Protein AF-A0A8T9T299-F1 (afdb_monomer_lite)

Foldseek 3Di:
DDDQDDQPDQDDFQPLQPCLVVDDVVFKDFDALVQLDLVSLVVQLVVVDPDQWWAKPFNDPVRHGDIDGPSVNSVVPRPPLRGMFTADPVRDTAWIHHNDNRGIMGTDDDDD

Structure (mmCIF, N/CA/C/O backbone):
data_AF-A0A8T9T299-F1
#
_entry.id   AF-A0A8T9T299-F1
#
loop_
_atom_site.group_PDB
_atom_site.id
_atom_site.type_symbol
_atom_site.label_atom_id
_atom_site.label_alt_id
_atom_site.label_comp_id
_atom_site.label_asym_id
_atom_site.label_entity_id
_atom_site.label_seq_id
_atom_site.pdbx_PDB_ins_code
_atom_site.Cartn_x
_atom_site.Cartn_y
_atom_site.Cartn_z
_atom_site.occupancy
_atom_site.B_iso_or_equiv
_atom_site.auth_seq_id
_atom_site.auth_comp_id
_atom_site.auth_asym_id
_atom_site.auth_atom_id
_atom_site.pdbx_PDB_model_num
ATOM 1 N N . MET A 1 1 ? -19.485 -13.765 6.851 1.00 34.19 1 MET A N 1
ATOM 2 C CA . MET A 1 1 ? -18.521 -14.428 5.950 1.00 34.19 1 MET A CA 1
ATOM 3 C C . MET A 1 1 ? -18.511 -13.628 4.665 1.00 34.19 1 MET A C 1
ATOM 5 O O . MET A 1 1 ? -19.478 -13.700 3.919 1.00 34.19 1 MET A O 1
ATOM 9 N N . THR A 1 2 ? -17.514 -12.772 4.475 1.00 35.16 2 THR A N 1
ATOM 10 C CA . THR A 1 2 ? -17.400 -11.930 3.278 1.00 35.16 2 THR A CA 1
ATOM 11 C C . THR A 1 2 ? -16.795 -12.778 2.163 1.00 35.16 2 THR A C 1
ATOM 13 O O . THR A 1 2 ? -15.772 -13.434 2.359 1.00 35.16 2 THR A O 1
ATOM 16 N N . GLN A 1 3 ? -17.487 -12.858 1.030 1.00 31.64 3 GLN A N 1
ATOM 17 C CA . GLN A 1 3 ? -17.078 -13.661 -0.117 1.00 31.64 3 GLN A CA 1
ATOM 18 C C . GLN A 1 3 ? -15.868 -12.987 -0.778 1.00 31.64 3 GLN A C 1
ATOM 20 O O . GLN A 1 3 ? -15.927 -11.804 -1.107 1.00 31.64 3 GLN A O 1
ATOM 25 N N . LYS A 1 4 ? -14.758 -13.721 -0.919 1.00 39.69 4 LYS A N 1
ATOM 26 C CA . LYS A 1 4 ? -13.526 -13.213 -1.537 1.00 39.69 4 LYS A CA 1
ATOM 27 C C . LYS A 1 4 ? -13.772 -12.940 -3.032 1.00 39.69 4 LYS A C 1
ATOM 29 O O . LYS A 1 4 ? -14.373 -13.800 -3.681 1.00 39.69 4 LYS A O 1
ATOM 34 N N . PRO A 1 5 ? -13.322 -11.797 -3.584 1.00 41.94 5 PRO A N 1
ATOM 35 C CA . PRO A 1 5 ? -13.448 -11.515 -5.010 1.00 41.94 5 PRO A CA 1
ATOM 36 C C . PRO A 1 5 ? -12.702 -12.555 -5.852 1.00 41.94 5 PRO A C 1
ATOM 38 O O . PRO A 1 5 ? -11.622 -13.018 -5.491 1.00 41.94 5 PRO A O 1
ATOM 41 N N . ASN A 1 6 ? -13.300 -12.921 -6.977 1.00 39.06 6 ASN A N 1
ATOM 42 C CA . ASN A 1 6 ? -12.780 -13.821 -7.996 1.00 39.06 6 ASN A CA 1
ATOM 43 C C . ASN A 1 6 ? -11.917 -13.040 -9.007 1.00 39.06 6 ASN A C 1
ATOM 45 O O . ASN A 1 6 ? -12.422 -12.231 -9.782 1.00 39.06 6 ASN A O 1
ATOM 49 N N . SER A 1 7 ? -10.610 -13.308 -9.004 1.00 47.56 7 SER A N 1
ATOM 50 C CA . SER A 1 7 ? -9.542 -12.619 -9.746 1.00 47.56 7 SER A CA 1
ATOM 51 C C . SER A 1 7 ? -9.453 -12.992 -11.240 1.00 47.56 7 SER A C 1
ATOM 53 O O . SER A 1 7 ? -8.397 -13.375 -11.730 1.00 47.56 7 SER A O 1
ATOM 55 N N . ASN A 1 8 ? -10.558 -12.899 -11.990 1.00 40.25 8 ASN A N 1
ATOM 56 C CA . ASN A 1 8 ? -10.578 -13.222 -13.432 1.00 40.25 8 ASN A CA 1
ATOM 57 C C . ASN A 1 8 ? -10.335 -12.015 -14.367 1.00 40.25 8 ASN A C 1
ATOM 59 O O . ASN A 1 8 ? -10.485 -12.147 -15.580 1.00 40.25 8 ASN A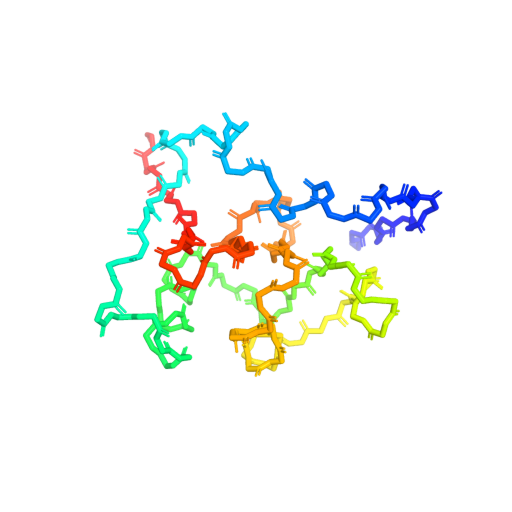 O 1
ATOM 63 N N . GLY A 1 9 ? -9.987 -10.839 -13.838 1.00 44.91 9 GLY A N 1
ATOM 64 C CA . GLY A 1 9 ? -9.645 -9.662 -14.639 1.00 44.91 9 GLY A CA 1
ATOM 65 C C . GLY A 1 9 ? -8.136 -9.469 -14.685 1.00 44.91 9 GLY A C 1
ATOM 66 O O . GLY A 1 9 ? -7.577 -8.939 -13.735 1.00 44.91 9 GLY A O 1
ATOM 67 N N . GLY A 1 10 ? -7.477 -9.903 -15.761 1.00 44.28 10 GLY A N 1
ATOM 68 C CA . GLY A 1 10 ? -6.076 -9.549 -15.988 1.00 44.28 10 GLY A CA 1
ATOM 69 C C . GLY A 1 10 ? -5.969 -8.060 -16.313 1.00 44.28 10 GLY A C 1
ATOM 70 O O . GLY A 1 10 ? -6.546 -7.612 -17.305 1.00 44.28 10 GLY A O 1
ATOM 71 N N . TYR A 1 11 ? -5.258 -7.300 -15.484 1.00 54.03 11 TYR A N 1
ATOM 72 C CA . TYR A 1 11 ? -4.850 -5.934 -15.812 1.00 54.03 11 TYR A CA 1
ATOM 73 C C . TYR A 1 11 ? -3.769 -6.001 -16.901 1.00 54.03 11 TYR A C 1
ATOM 75 O O . TYR A 1 11 ? -2.951 -6.923 -16.923 1.00 54.03 11 TYR A O 1
ATOM 83 N N . GLY A 1 12 ? -3.798 -5.085 -17.872 1.00 51.25 12 GLY A N 1
ATOM 84 C CA . GLY A 1 12 ? -2.723 -5.000 -18.863 1.00 51.25 12 GLY A CA 1
ATOM 85 C C . GLY A 1 12 ? -1.420 -4.598 -18.171 1.00 51.25 12 GLY A C 1
ATOM 86 O O . GLY A 1 12 ? -1.452 -3.695 -17.343 1.00 51.25 12 GLY A O 1
ATOM 87 N N . PHE A 1 13 ? -0.300 -5.241 -18.518 1.00 53.38 13 PHE A N 1
ATOM 88 C CA . PHE A 1 13 ? 1.004 -4.995 -17.889 1.00 53.38 13 PHE A CA 1
ATOM 89 C C . PHE A 1 13 ? 1.319 -3.490 -17.810 1.00 53.38 13 PHE A C 1
ATOM 91 O O . PHE A 1 13 ? 1.403 -2.822 -18.845 1.00 53.38 13 PHE A O 1
ATOM 98 N N . GLY A 1 14 ? 1.472 -2.966 -16.592 1.00 59.22 14 GLY A N 1
ATOM 99 C CA . GLY A 1 14 ? 1.798 -1.562 -16.308 1.00 59.22 14 GLY A CA 1
ATOM 100 C C . GLY A 1 14 ? 0.595 -0.649 -16.044 1.00 59.22 14 GLY A C 1
ATOM 101 O O . GLY A 1 14 ? 0.776 0.520 -15.705 1.00 59.22 14 GLY A O 1
ATOM 102 N N . GLN A 1 15 ? -0.642 -1.140 -16.150 1.00 73.38 15 GLN A N 1
ATOM 103 C CA . GLN A 1 15 ? -1.828 -0.326 -15.865 1.00 73.38 15 GLN A CA 1
ATOM 104 C C . GLN A 1 15 ? -1.922 0.084 -14.396 1.00 73.38 15 GLN A C 1
ATOM 106 O O . GLN A 1 15 ? -2.363 1.199 -14.113 1.00 73.38 15 GLN A O 1
ATOM 111 N N . LEU A 1 16 ? -1.494 -0.773 -13.463 1.00 72.94 16 LEU A N 1
ATOM 112 C CA . LEU A 1 16 ? -1.498 -0.419 -12.045 1.00 72.94 16 LEU A CA 1
ATOM 113 C C . LEU A 1 16 ? -0.414 0.619 -11.753 1.00 72.94 16 LEU A C 1
ATOM 115 O O . LEU A 1 16 ? -0.673 1.591 -11.052 1.00 72.94 16 LEU A O 1
ATOM 119 N N . ALA A 1 17 ? 0.770 0.462 -12.342 1.00 71.62 17 ALA A N 1
ATOM 120 C CA . ALA A 1 17 ? 1.890 1.387 -12.184 1.00 71.62 17 ALA A CA 1
ATOM 121 C C . ALA A 1 17 ? 1.577 2.826 -12.642 1.00 71.62 17 ALA A C 1
ATOM 123 O O . ALA A 1 17 ? 2.060 3.773 -12.028 1.00 71.62 17 ALA A O 1
ATOM 124 N N . HIS A 1 18 ? 0.743 3.003 -13.671 1.00 75.62 18 HIS A N 1
ATOM 125 C CA . HIS A 1 18 ? 0.349 4.324 -14.182 1.00 75.62 18 HIS A CA 1
ATOM 126 C C . HIS A 1 18 ? -0.964 4.868 -13.585 1.00 75.62 18 HIS A C 1
ATOM 128 O O . HIS A 1 18 ? -1.432 5.942 -13.980 1.00 75.62 18 HIS A O 1
ATOM 134 N N . PHE A 1 19 ? -1.568 4.166 -12.620 1.00 77.75 19 PHE A N 1
ATOM 135 C CA . PHE A 1 19 ? -2.872 4.534 -12.057 1.00 77.75 19 PHE A CA 1
ATOM 136 C C . PHE A 1 19 ? -2.836 5.816 -11.205 1.00 77.75 19 PHE A C 1
ATOM 138 O O . PHE A 1 19 ? -3.873 6.329 -10.794 1.00 77.75 19 PHE A O 1
ATOM 145 N N . THR A 1 20 ? -1.658 6.391 -10.959 1.00 75.44 20 THR A N 1
ATOM 146 C CA . THR A 1 20 ? -1.494 7.602 -10.141 1.00 75.44 20 THR A CA 1
ATOM 147 C C . THR A 1 20 ? -2.319 8.791 -10.631 1.00 75.44 20 THR A C 1
ATOM 149 O O . THR A 1 20 ? -2.788 9.579 -9.812 1.00 75.44 20 THR A O 1
ATOM 152 N N . SER A 1 21 ? -2.544 8.904 -11.943 1.00 76.75 21 SER A N 1
ATOM 153 C CA . SER A 1 21 ? -3.372 9.961 -12.544 1.00 76.75 21 SER A CA 1
ATOM 154 C C . SER A 1 21 ? -4.878 9.814 -12.283 1.00 76.75 21 SER A C 1
ATOM 156 O O . SER A 1 21 ? -5.596 10.811 -12.318 1.00 76.75 21 SER A O 1
ATOM 158 N N . GLU A 1 22 ? -5.336 8.602 -11.966 1.00 79.94 22 GLU A N 1
ATOM 159 C CA . GLU A 1 22 ? -6.737 8.265 -11.677 1.00 79.94 22 GLU A CA 1
ATOM 160 C C . GLU A 1 22 ? -7.027 8.245 -10.163 1.00 79.94 22 GLU A C 1
ATOM 162 O O . GLU A 1 22 ? -8.169 8.061 -9.734 1.00 79.94 22 GLU A O 1
ATOM 167 N N . LEU A 1 23 ? -6.003 8.443 -9.320 1.00 79.50 23 LEU A N 1
ATOM 168 C CA . LEU A 1 23 ? -6.179 8.535 -7.874 1.00 79.50 23 LEU A CA 1
ATOM 169 C C . LEU A 1 23 ? -6.868 9.844 -7.484 1.00 79.50 23 LEU A C 1
ATOM 171 O O . LEU A 1 23 ? -6.349 10.942 -7.696 1.00 79.50 23 LEU A O 1
ATOM 175 N N . ASP A 1 24 ? -7.996 9.730 -6.786 1.00 83.25 24 ASP A N 1
ATOM 176 C CA . ASP A 1 24 ? -8.594 10.877 -6.115 1.00 83.25 24 ASP A CA 1
ATOM 177 C C . ASP A 1 24 ? -7.798 11.218 -4.841 1.00 83.25 24 ASP A C 1
ATOM 179 O O . ASP A 1 24 ? -7.943 10.607 -3.776 1.00 83.25 24 ASP A O 1
ATOM 183 N N . MET A 1 25 ? -6.974 12.261 -4.946 1.00 82.00 25 MET A N 1
ATOM 184 C CA . MET A 1 25 ? -6.141 12.796 -3.862 1.00 82.00 25 MET A CA 1
ATOM 185 C C . MET A 1 25 ? -6.943 13.323 -2.659 1.00 82.00 25 MET A C 1
ATOM 187 O O . MET A 1 25 ? -6.372 13.658 -1.620 1.00 82.00 25 MET A O 1
ATOM 191 N N . LYS A 1 26 ? -8.276 13.391 -2.741 1.00 83.06 26 LYS A N 1
ATOM 192 C CA . LYS A 1 26 ? -9.135 13.603 -1.570 1.00 83.06 26 LYS A CA 1
ATOM 193 C C . LYS A 1 26 ? -9.074 12.424 -0.593 1.00 83.06 26 LYS A C 1
ATOM 195 O O . LYS A 1 26 ? -9.212 12.649 0.614 1.00 83.06 26 LYS A O 1
ATOM 200 N N . TYR A 1 27 ? -8.877 11.212 -1.112 1.00 83.25 27 TYR A N 1
ATOM 201 C CA . TYR A 1 27 ? -8.904 9.944 -0.377 1.00 83.25 27 TYR A CA 1
ATOM 202 C C . TYR A 1 27 ? -7.526 9.300 -0.224 1.00 83.25 27 TYR A C 1
ATOM 204 O O . TYR A 1 27 ? -7.396 8.315 0.501 1.00 83.25 27 TYR A O 1
ATOM 212 N N . CYS A 1 28 ? -6.486 9.878 -0.826 1.00 87.44 28 CYS A N 1
ATOM 213 C CA . CYS A 1 28 ? -5.113 9.406 -0.700 1.00 87.44 28 CYS A CA 1
ATOM 214 C C . CYS A 1 28 ? -4.155 10.566 -0.415 1.00 87.44 28 CYS A C 1
ATOM 216 O O . CYS A 1 28 ? -4.316 11.668 -0.933 1.00 87.44 28 CYS A O 1
ATOM 218 N N . LYS A 1 29 ? -3.109 10.311 0.371 1.00 89.50 29 LYS A N 1
ATOM 219 C CA . LYS A 1 29 ? -1.973 11.226 0.534 1.00 89.50 29 LYS A CA 1
ATOM 220 C C . LYS A 1 29 ? -0.706 10.572 -0.002 1.00 89.50 29 LYS A C 1
ATOM 222 O O . LYS A 1 29 ? -0.477 9.383 0.219 1.00 89.50 29 LYS A O 1
ATOM 227 N N . GLN A 1 30 ? 0.132 11.353 -0.678 1.00 90.56 30 GLN A N 1
ATOM 228 C CA . GLN A 1 30 ? 1.457 10.889 -1.074 1.00 90.56 30 GLN A CA 1
ATOM 229 C C . GLN A 1 30 ? 2.347 10.765 0.167 1.00 90.56 30 GLN A C 1
ATOM 231 O O . GLN A 1 30 ? 2.410 11.674 0.999 1.00 90.56 30 GLN A O 1
ATOM 236 N N . ILE A 1 31 ? 3.057 9.648 0.280 1.00 90.12 31 ILE A N 1
ATOM 237 C CA . ILE A 1 31 ? 4.048 9.423 1.328 1.00 90.12 31 ILE A CA 1
ATOM 238 C C . ILE A 1 31 ? 5.307 10.210 0.944 1.00 90.12 31 ILE A C 1
ATOM 240 O O . ILE A 1 31 ? 5.835 9.991 -0.149 1.00 90.12 31 ILE A O 1
ATOM 244 N N . PRO A 1 32 ? 5.832 11.118 1.787 1.00 90.38 32 PRO A N 1
ATOM 245 C CA . PRO A 1 32 ? 7.060 11.835 1.459 1.00 90.38 32 PRO A CA 1
ATOM 246 C C . PRO A 1 32 ? 8.215 10.856 1.244 1.00 90.38 32 PRO A C 1
ATOM 248 O O . PRO A 1 32 ? 8.368 9.915 2.015 1.00 90.38 32 PRO A O 1
ATOM 251 N N . SER A 1 33 ? 9.063 11.097 0.242 1.00 86.69 33 SER A N 1
ATOM 252 C CA . SER A 1 33 ? 10.123 10.160 -0.178 1.00 86.69 33 SER A CA 1
ATOM 253 C C . SER A 1 33 ? 11.021 9.658 0.960 1.00 86.69 33 SER A C 1
ATOM 255 O O . SER A 1 33 ? 11.391 8.490 0.982 1.00 86.69 33 SER A O 1
ATOM 257 N N . ARG A 1 34 ? 11.326 10.511 1.946 1.00 89.19 34 ARG A N 1
ATOM 258 C CA . ARG A 1 34 ? 12.138 10.154 3.125 1.00 89.19 34 ARG A CA 1
ATOM 259 C C . ARG A 1 34 ? 11.459 9.184 4.105 1.00 89.19 34 ARG A C 1
ATOM 261 O O . ARG A 1 34 ? 12.132 8.675 4.990 1.00 89.19 34 ARG A O 1
ATOM 268 N N . TYR A 1 35 ? 10.152 8.960 3.965 1.00 89.88 35 TYR A N 1
ATOM 269 C CA . TYR A 1 35 ? 9.338 8.087 4.819 1.00 89.88 35 TYR A CA 1
ATOM 270 C C . TYR A 1 35 ? 8.809 6.848 4.085 1.00 89.88 35 TYR A C 1
ATOM 272 O O . TYR A 1 35 ? 7.955 6.132 4.591 1.00 89.88 35 TYR A O 1
ATOM 280 N N . GLN A 1 36 ? 9.313 6.560 2.885 1.00 90.06 36 GLN A N 1
ATOM 281 C CA . GLN A 1 36 ? 8.894 5.405 2.088 1.00 90.06 36 GLN A CA 1
ATOM 282 C C . GLN A 1 36 ? 9.660 4.126 2.476 1.00 90.06 36 GLN A C 1
ATOM 284 O O . GLN A 1 36 ? 10.201 3.433 1.621 1.00 90.06 36 GLN A O 1
ATOM 289 N N . TYR A 1 37 ? 9.732 3.832 3.776 1.00 90.62 37 TYR A N 1
ATOM 290 C CA . TYR A 1 37 ? 10.307 2.598 4.320 1.00 90.62 37 TYR A CA 1
ATOM 291 C C . TYR A 1 37 ? 9.227 1.765 5.016 1.00 90.62 37 TYR A C 1
ATOM 293 O O . TYR A 1 37 ? 8.254 2.312 5.535 1.00 90.62 37 TYR A O 1
ATOM 301 N N . ALA A 1 38 ? 9.399 0.439 5.011 1.00 90.62 38 ALA A N 1
ATOM 302 C CA . ALA A 1 38 ? 8.357 -0.517 5.390 1.00 90.62 38 ALA A CA 1
ATOM 303 C C . ALA A 1 38 ? 7.728 -0.227 6.760 1.00 90.62 38 ALA A C 1
ATOM 305 O O . ALA A 1 38 ? 6.506 -0.181 6.854 1.00 90.62 38 ALA A O 1
ATOM 306 N N . ASP A 1 39 ? 8.541 0.035 7.788 1.00 92.00 39 ASP A N 1
ATOM 307 C CA . ASP A 1 39 ? 8.039 0.260 9.148 1.00 92.00 39 ASP A CA 1
ATOM 308 C C . ASP A 1 39 ? 7.088 1.462 9.226 1.00 92.00 39 ASP A C 1
ATOM 310 O O . ASP A 1 39 ? 5.996 1.339 9.771 1.00 92.00 39 ASP A O 1
ATOM 314 N N . TYR A 1 40 ? 7.438 2.590 8.595 1.00 92.69 40 TYR A N 1
ATOM 315 C CA . TYR A 1 40 ? 6.569 3.770 8.563 1.00 92.69 40 TYR A CA 1
ATOM 316 C C . TYR A 1 40 ? 5.265 3.497 7.815 1.00 92.69 40 TYR A C 1
ATOM 318 O O . TYR A 1 40 ? 4.186 3.858 8.280 1.00 92.69 40 TYR A O 1
ATOM 326 N N . VAL A 1 41 ? 5.346 2.834 6.658 1.00 91.38 41 VAL A N 1
ATOM 327 C CA . VAL A 1 41 ? 4.157 2.503 5.859 1.00 91.38 41 VAL A CA 1
ATOM 328 C C . VAL A 1 41 ? 3.223 1.572 6.637 1.00 91.38 41 VAL A C 1
ATOM 330 O O . VAL A 1 41 ? 2.013 1.785 6.647 1.00 91.38 41 VAL A O 1
ATOM 333 N N . ILE A 1 42 ? 3.776 0.571 7.323 1.00 91.88 42 ILE A N 1
ATOM 334 C CA . ILE A 1 42 ? 3.016 -0.363 8.159 1.00 91.88 42 ILE A CA 1
ATOM 335 C C . ILE A 1 42 ? 2.349 0.370 9.327 1.00 91.88 42 ILE A C 1
ATOM 337 O O . ILE A 1 42 ? 1.170 0.129 9.591 1.00 91.88 42 ILE A O 1
ATOM 341 N N . GLU A 1 43 ? 3.068 1.253 10.022 1.00 91.75 43 GLU A N 1
ATOM 342 C CA . GLU A 1 43 ? 2.512 2.048 11.125 1.00 91.75 43 GLU A CA 1
ATOM 343 C C . GLU A 1 43 ? 1.340 2.918 10.663 1.00 91.75 43 GLU A C 1
ATOM 345 O O . GLU A 1 43 ? 0.271 2.896 11.278 1.00 91.75 43 GLU A O 1
ATOM 350 N N . GLU A 1 44 ? 1.497 3.620 9.542 1.00 91.25 44 GLU A N 1
ATOM 351 C CA . GLU A 1 44 ? 0.435 4.455 8.986 1.00 91.25 44 GLU A CA 1
ATOM 352 C C . GLU A 1 44 ? -0.785 3.615 8.563 1.00 91.25 44 GLU A C 1
ATOM 354 O O . GLU A 1 44 ? -1.921 3.991 8.853 1.00 91.25 44 GLU A O 1
ATOM 359 N N . ILE A 1 45 ? -0.578 2.443 7.948 1.00 89.19 45 ILE A N 1
ATOM 360 C CA . ILE A 1 45 ? -1.669 1.531 7.565 1.00 89.19 45 ILE A CA 1
ATOM 361 C C . ILE A 1 45 ? -2.416 1.004 8.794 1.00 89.19 45 ILE A C 1
ATOM 363 O O . ILE A 1 45 ? -3.649 0.971 8.796 1.00 89.19 45 ILE A O 1
ATOM 367 N N . LYS A 1 46 ? -1.700 0.625 9.857 1.00 88.44 46 LYS A N 1
ATOM 368 C CA . LYS A 1 46 ? -2.308 0.176 11.122 1.00 88.44 46 LYS A CA 1
ATOM 369 C C . LYS A 1 46 ? -3.158 1.266 11.780 1.00 88.44 46 LYS A C 1
ATOM 371 O O . LYS A 1 46 ? -4.104 0.949 12.495 1.00 88.44 46 LYS A O 1
ATOM 376 N N . GLY A 1 47 ? -2.864 2.540 11.516 1.00 87.62 47 GLY A N 1
ATOM 377 C CA . GLY A 1 47 ? -3.719 3.661 11.911 1.00 87.62 47 GLY A CA 1
ATOM 378 C C . GLY A 1 47 ? -5.044 3.741 11.139 1.00 87.62 47 GLY A C 1
ATOM 379 O O . GLY A 1 47 ? -6.003 4.335 11.630 1.00 87.62 47 GLY A O 1
ATOM 380 N N . LEU A 1 48 ? -5.130 3.137 9.949 1.00 85.94 48 LEU A N 1
ATOM 381 C CA . LEU A 1 48 ? -6.292 3.219 9.053 1.00 85.94 48 LEU A CA 1
ATOM 382 C C . LEU A 1 48 ? -7.239 2.022 9.172 1.00 85.94 48 LEU A C 1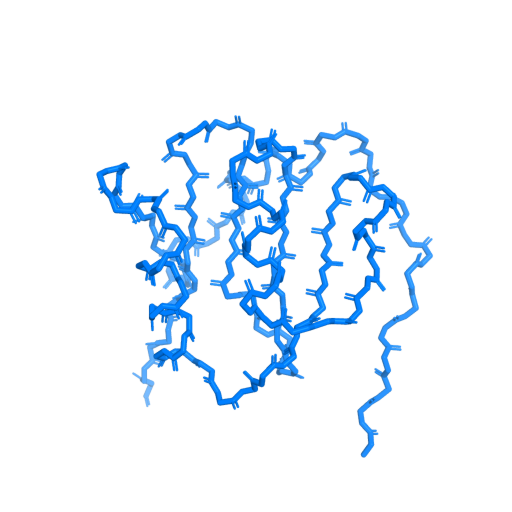
ATOM 384 O O . LEU A 1 48 ? -8.445 2.166 8.951 1.00 85.94 48 LEU A O 1
ATOM 388 N N . THR A 1 49 ? -6.719 0.843 9.512 1.00 86.31 49 THR A N 1
ATOM 389 C CA . THR A 1 49 ? -7.489 -0.404 9.556 1.00 86.31 49 THR A CA 1
ATOM 390 C C . THR A 1 49 ? -7.219 -1.204 10.824 1.00 86.31 49 THR A C 1
ATOM 392 O O . THR A 1 49 ? -6.128 -1.176 11.381 1.00 86.31 49 THR A O 1
ATOM 395 N N . LYS A 1 50 ? -8.227 -1.965 11.263 1.00 87.50 50 LYS A N 1
ATOM 396 C CA . LYS A 1 50 ? -8.073 -2.990 12.308 1.00 87.50 50 LYS A CA 1
ATOM 397 C C . LYS A 1 50 ? -7.836 -4.385 11.730 1.00 87.50 50 LYS A C 1
ATOM 399 O O . LYS A 1 50 ? -7.584 -5.309 12.498 1.00 87.50 50 LYS A O 1
ATOM 404 N N . SER A 1 51 ? -7.979 -4.551 10.413 1.00 88.56 51 SER A N 1
ATOM 405 C CA . SER A 1 51 ? -7.736 -5.842 9.777 1.00 88.56 51 SER A CA 1
ATOM 406 C C . SER A 1 51 ? -6.244 -6.148 9.764 1.00 88.56 51 SER A C 1
ATOM 408 O O . SER A 1 51 ? -5.425 -5.251 9.577 1.00 88.56 51 SER A O 1
ATOM 410 N N . ALA A 1 52 ? -5.905 -7.416 9.983 1.00 90.19 52 ALA A N 1
ATOM 411 C CA . ALA A 1 52 ? -4.545 -7.923 9.847 1.00 90.19 52 ALA A CA 1
ATOM 412 C C . ALA A 1 52 ? -4.277 -8.472 8.437 1.00 90.19 52 ALA A C 1
ATOM 414 O O . ALA A 1 52 ? -3.117 -8.683 8.081 1.00 90.19 52 ALA A O 1
ATOM 415 N N . GLU A 1 53 ? -5.332 -8.703 7.652 1.00 92.81 53 GLU A N 1
ATOM 416 C CA . GLU A 1 53 ? -5.260 -9.260 6.306 1.00 92.81 53 GLU A CA 1
ATOM 417 C C . GLU A 1 53 ? -5.644 -8.210 5.258 1.00 92.81 53 GLU A C 1
ATOM 419 O O . GLU A 1 53 ? -6.421 -7.284 5.504 1.00 92.81 53 GLU A O 1
ATOM 424 N N . CYS A 1 54 ? -5.082 -8.359 4.067 1.00 93.00 54 CYS A N 1
ATOM 425 C CA . CYS A 1 54 ? -5.412 -7.558 2.903 1.00 93.00 54 CYS A CA 1
ATOM 426 C C . CYS A 1 54 ? -5.490 -8.425 1.654 1.00 93.00 54 CYS A C 1
ATOM 428 O O . CYS A 1 54 ? -4.897 -9.501 1.575 1.00 93.00 54 CYS A O 1
ATOM 430 N N . TYR A 1 55 ? -6.218 -7.913 0.674 1.00 92.62 55 TYR A N 1
ATOM 431 C CA . TYR A 1 55 ? -6.206 -8.369 -0.697 1.00 92.62 55 TYR A CA 1
ATOM 432 C C . TYR A 1 55 ? -5.197 -7.552 -1.503 1.00 92.62 55 TYR A C 1
ATOM 434 O O . TYR A 1 55 ? -5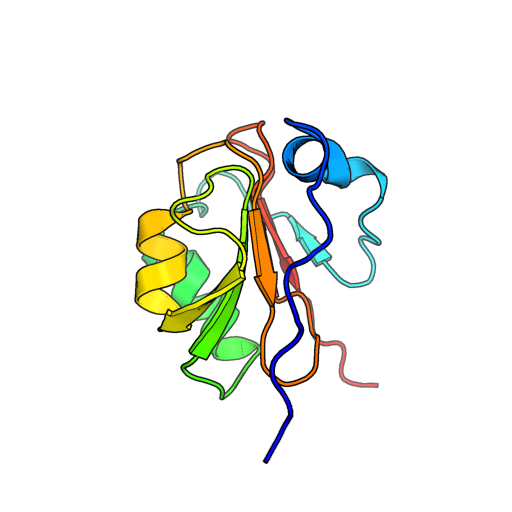.143 -6.323 -1.383 1.00 92.62 55 TYR A O 1
ATOM 442 N N . ILE A 1 56 ? -4.411 -8.236 -2.326 1.00 92.00 56 ILE A N 1
ATOM 443 C CA . ILE A 1 56 ? -3.391 -7.626 -3.173 1.00 92.00 56 ILE A CA 1
ATOM 444 C C . ILE A 1 56 ? -3.845 -7.657 -4.627 1.00 92.00 56 ILE A C 1
ATOM 446 O O . ILE A 1 56 ? -4.221 -8.706 -5.151 1.00 92.00 56 ILE A O 1
ATOM 450 N N . MET A 1 57 ? -3.744 -6.501 -5.279 1.00 89.50 57 MET A N 1
ATOM 451 C CA . MET A 1 57 ? -3.717 -6.398 -6.736 1.00 89.50 57 MET A CA 1
ATOM 452 C C . MET A 1 57 ? -2.324 -5.943 -7.148 1.00 89.50 57 MET A C 1
ATOM 454 O O . MET A 1 57 ? -1.850 -4.918 -6.660 1.00 89.50 57 MET A O 1
ATOM 458 N N . HIS A 1 58 ? -1.641 -6.705 -7.989 1.00 86.50 58 HIS A N 1
ATOM 459 C CA . HIS A 1 58 ? -0.227 -6.477 -8.284 1.00 86.50 58 HIS A CA 1
ATOM 460 C C . HIS A 1 58 ? 0.118 -6.984 -9.689 1.00 86.50 58 HIS A C 1
ATOM 462 O O . HIS A 1 58 ? -0.462 -7.957 -10.147 1.00 86.50 58 HIS A O 1
ATOM 468 N N . GLU A 1 59 ? 1.079 -6.371 -10.384 1.00 83.38 59 GLU A N 1
ATOM 469 C CA . GLU A 1 59 ? 1.426 -6.798 -11.758 1.00 83.38 59 GLU A CA 1
ATOM 470 C C . GLU A 1 59 ? 2.105 -8.187 -11.817 1.00 83.38 59 GLU A C 1
ATOM 472 O O . GLU A 1 59 ? 1.977 -8.930 -12.786 1.00 83.38 59 GLU A O 1
ATOM 477 N N . SER A 1 60 ? 2.841 -8.572 -10.770 1.00 83.31 60 SER A N 1
ATOM 478 C CA . SER A 1 60 ? 3.352 -9.946 -10.605 1.00 83.31 60 SER A CA 1
ATOM 479 C C . SER A 1 60 ? 2.240 -10.944 -10.273 1.00 83.31 60 SER A C 1
ATOM 481 O O . SER A 1 60 ? 1.600 -10.836 -9.224 1.00 83.31 60 SER A O 1
ATOM 483 N N . SER A 1 61 ? 2.130 -11.999 -11.088 1.00 82.12 61 SER A N 1
ATOM 484 C CA . SER A 1 61 ? 1.238 -13.147 -10.869 1.00 82.12 61 SER A CA 1
ATOM 485 C C . SER A 1 61 ? 1.482 -13.885 -9.550 1.00 82.12 61 SER A C 1
ATOM 487 O O . SER A 1 61 ? 0.608 -14.603 -9.070 1.0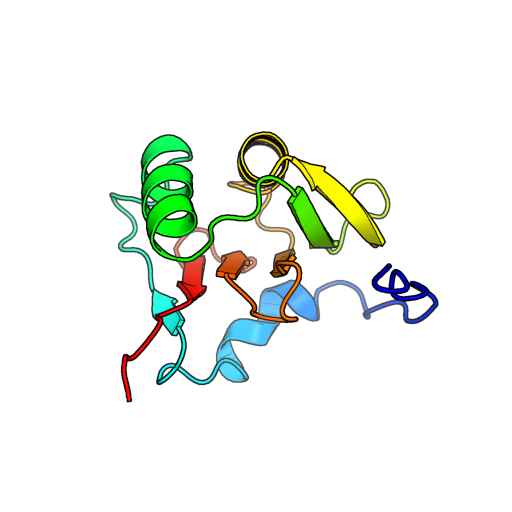0 82.12 61 SER A O 1
ATOM 489 N N . ASP A 1 62 ? 2.669 -13.732 -8.957 1.00 86.19 62 ASP A N 1
ATOM 490 C CA . ASP A 1 62 ? 2.996 -14.353 -7.674 1.00 86.19 62 ASP A CA 1
ATOM 491 C C . ASP A 1 62 ? 2.350 -13.629 -6.490 1.00 86.19 62 ASP A C 1
ATOM 493 O O . ASP A 1 62 ? 2.254 -14.212 -5.412 1.00 86.19 62 ASP A O 1
ATOM 497 N N . LEU A 1 63 ? 1.909 -12.384 -6.658 1.00 85.88 63 LEU A N 1
ATOM 498 C CA . LEU A 1 63 ? 1.267 -11.590 -5.606 1.00 85.88 63 LEU A CA 1
ATOM 499 C C . LEU A 1 63 ? -0.186 -11.253 -5.933 1.00 85.88 63 LEU A C 1
ATOM 501 O O . LEU A 1 63 ? -0.994 -11.117 -5.014 1.00 85.88 63 LEU A O 1
ATOM 505 N N . ASP A 1 64 ? -0.522 -11.151 -7.218 1.00 89.94 64 ASP A N 1
ATOM 506 C CA . ASP A 1 64 ? -1.855 -10.766 -7.661 1.00 89.94 64 ASP A CA 1
ATOM 507 C C . ASP A 1 64 ? -2.946 -11.727 -7.175 1.00 89.94 64 ASP A C 1
ATOM 509 O O . ASP A 1 64 ? -2.793 -12.953 -7.182 1.00 89.94 64 ASP A O 1
ATOM 513 N N . GLY A 1 65 ? -4.070 -11.164 -6.742 1.00 88.38 65 GLY A N 1
ATOM 514 C CA . GLY A 1 65 ? -5.246 -11.929 -6.337 1.00 88.38 65 GLY A CA 1
ATOM 515 C C . GLY A 1 65 ? -5.128 -12.645 -4.990 1.00 88.38 65 GLY A C 1
ATOM 516 O O . GLY A 1 65 ? -5.985 -13.471 -4.656 1.00 88.38 65 GLY A O 1
ATOM 517 N N . LYS A 1 66 ? -4.087 -12.366 -4.197 1.00 91.81 66 LYS A N 1
ATOM 518 C CA . LYS A 1 66 ? -3.850 -13.048 -2.918 1.00 91.81 66 LYS A CA 1
ATOM 519 C C . LYS A 1 66 ? -4.420 -12.285 -1.731 1.00 91.81 66 LYS A C 1
ATOM 521 O O . LYS A 1 66 ? -4.378 -11.062 -1.667 1.00 91.81 66 LYS A O 1
ATOM 526 N N . TRP A 1 67 ? -4.908 -13.058 -0.762 1.00 92.62 67 TRP A N 1
ATOM 527 C CA . TRP A 1 67 ? -5.170 -12.590 0.596 1.00 92.62 67 TRP A CA 1
ATOM 528 C C . TRP A 1 67 ? -3.992 -12.968 1.486 1.00 92.62 67 TRP A C 1
ATOM 530 O O . TRP A 1 67 ? -3.619 -14.144 1.507 1.00 92.62 67 TRP A O 1
ATOM 540 N N . MET A 1 68 ? -3.417 -12.010 2.207 1.00 94.00 68 MET A N 1
ATOM 541 C CA . MET A 1 68 ? -2.295 -12.267 3.113 1.00 94.00 68 MET A CA 1
ATOM 542 C C . MET A 1 68 ? -2.179 -11.217 4.217 1.00 94.00 68 MET A C 1
ATOM 544 O O . MET A 1 68 ? -2.926 -10.241 4.242 1.00 94.00 68 MET A O 1
ATOM 548 N N . ASN A 1 69 ? -1.236 -11.420 5.138 1.00 94.44 69 ASN A N 1
ATOM 549 C CA . ASN A 1 69 ? -0.966 -10.471 6.208 1.00 94.44 69 ASN A CA 1
ATOM 550 C C . ASN A 1 69 ? -0.456 -9.128 5.651 1.00 94.44 69 ASN A C 1
ATOM 552 O O . ASN A 1 69 ? 0.428 -9.103 4.795 1.00 94.44 69 ASN A O 1
ATOM 556 N N . ILE A 1 70 ? -0.971 -8.014 6.179 1.00 92.00 70 ILE A N 1
ATOM 557 C CA . ILE A 1 70 ? -0.622 -6.657 5.725 1.00 92.00 70 ILE A CA 1
ATOM 558 C C . ILE A 1 70 ? 0.877 -6.368 5.848 1.00 92.00 70 ILE A C 1
ATOM 560 O O . ILE A 1 70 ? 1.464 -5.772 4.947 1.00 92.00 70 ILE A O 1
ATOM 564 N N . GLU A 1 71 ? 1.517 -6.768 6.945 1.00 94.06 71 GLU A N 1
ATOM 565 C CA . GLU A 1 71 ? 2.943 -6.490 7.145 1.00 94.06 71 GLU A CA 1
ATOM 566 C C . GLU A 1 71 ? 3.802 -7.256 6.144 1.00 94.06 71 GLU A C 1
ATOM 568 O O . GLU A 1 71 ? 4.772 -6.718 5.610 1.00 94.06 71 GLU A O 1
ATOM 573 N N . GLU A 1 72 ? 3.438 -8.508 5.875 1.00 93.94 72 GLU A N 1
ATOM 574 C CA . GLU A 1 72 ? 4.100 -9.327 4.864 1.00 93.94 72 GLU A CA 1
ATOM 575 C C . GLU A 1 72 ? 3.873 -8.764 3.459 1.00 93.94 72 GLU A C 1
ATOM 577 O O . GLU A 1 72 ? 4.823 -8.693 2.681 1.00 93.94 72 GLU A O 1
ATOM 582 N N . ALA A 1 73 ? 2.653 -8.308 3.156 1.00 93.00 73 ALA A N 1
ATOM 583 C CA . ALA A 1 73 ? 2.312 -7.688 1.880 1.00 93.00 73 ALA A CA 1
ATOM 584 C C . ALA A 1 73 ? 3.183 -6.456 1.613 1.00 93.00 73 ALA A C 1
ATOM 586 O O . ALA A 1 73 ? 3.831 -6.368 0.573 1.00 93.00 73 ALA A O 1
ATOM 587 N N . ILE A 1 74 ? 3.268 -5.530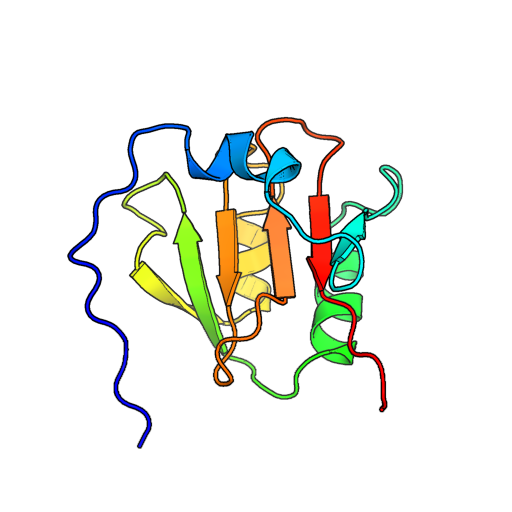 2.575 1.00 92.94 74 ILE A N 1
ATOM 588 C CA . ILE A 1 74 ? 4.075 -4.313 2.423 1.00 92.94 74 ILE A CA 1
ATOM 589 C C . ILE A 1 74 ? 5.558 -4.641 2.271 1.00 92.94 74 ILE A C 1
ATOM 591 O O . ILE A 1 74 ? 6.221 -4.030 1.440 1.00 92.94 74 ILE A O 1
ATOM 595 N N . LYS A 1 75 ? 6.083 -5.629 3.001 1.00 92.88 75 LYS A N 1
ATOM 596 C CA . LYS A 1 75 ? 7.485 -6.055 2.855 1.00 92.88 75 LYS A CA 1
ATOM 597 C C . LYS A 1 75 ? 7.796 -6.657 1.481 1.00 92.88 75 LYS A C 1
ATOM 599 O O . LYS A 1 75 ? 8.938 -6.561 1.047 1.00 92.88 75 LYS A O 1
ATOM 604 N N . GLN A 1 76 ? 6.819 -7.285 0.826 1.00 91.31 76 GLN A N 1
ATOM 605 C CA . GLN A 1 76 ? 6.996 -7.894 -0.498 1.00 91.31 76 GLN A CA 1
ATOM 606 C C . GLN A 1 76 ? 6.760 -6.909 -1.645 1.00 91.31 76 GLN A C 1
ATOM 608 O O . GLN A 1 76 ? 7.411 -7.014 -2.680 1.00 91.31 76 GLN A O 1
ATOM 613 N N . ILE A 1 77 ? 5.848 -5.954 -1.460 1.00 90.44 77 ILE A N 1
ATOM 614 C CA . ILE A 1 77 ? 5.494 -4.958 -2.474 1.00 90.44 77 ILE A CA 1
ATOM 615 C C . ILE A 1 77 ? 6.491 -3.801 -2.476 1.00 90.44 77 ILE A C 1
ATOM 617 O O . ILE A 1 77 ? 6.938 -3.384 -3.539 1.00 90.44 77 ILE A O 1
ATOM 621 N N . LEU A 1 78 ? 6.827 -3.262 -1.299 1.00 88.56 78 LEU A N 1
ATOM 622 C CA . LEU A 1 78 ? 7.541 -1.994 -1.193 1.00 88.56 78 LEU A CA 1
ATOM 623 C C . LEU A 1 78 ? 8.926 -2.073 -1.841 1.00 88.56 78 LEU A C 1
ATOM 625 O O . LEU A 1 78 ? 9.797 -2.826 -1.408 1.00 88.56 78 LEU A O 1
ATOM 629 N N . GLY A 1 79 ? 9.139 -1.231 -2.850 1.00 82.75 79 GLY A N 1
ATOM 630 C CA . GLY A 1 79 ? 10.396 -1.160 -3.593 1.00 82.75 79 GLY A CA 1
ATOM 631 C C . GLY A 1 79 ? 10.451 -2.061 -4.824 1.00 82.75 79 GLY A C 1
ATOM 632 O O . GLY A 1 79 ? 11.463 -2.032 -5.524 1.00 82.75 79 GLY A O 1
ATOM 633 N N . SER A 1 80 ? 9.383 -2.807 -5.117 1.00 81.44 80 SER A N 1
ATOM 634 C CA . SER A 1 80 ? 9.260 -3.562 -6.367 1.00 81.44 80 SER A CA 1
ATOM 635 C C . SER A 1 80 ? 9.135 -2.628 -7.574 1.00 81.44 80 SER A C 1
ATOM 637 O O . SER A 1 80 ? 9.675 -2.933 -8.636 1.00 81.44 80 SER A O 1
ATOM 639 N N . ASN A 1 81 ? 8.492 -1.465 -7.395 1.00 79.19 81 ASN A N 1
ATOM 640 C CA . ASN A 1 81 ? 8.176 -0.487 -8.441 1.00 79.19 81 ASN A CA 1
ATOM 641 C C . ASN A 1 81 ? 7.421 -1.120 -9.623 1.00 79.19 81 ASN A C 1
ATOM 643 O O . ASN A 1 81 ? 7.588 -0.711 -10.771 1.00 79.19 81 ASN A O 1
ATOM 647 N N . LEU A 1 82 ? 6.627 -2.156 -9.347 1.00 80.19 82 LEU A N 1
ATOM 648 C CA . LEU A 1 82 ? 5.876 -2.878 -10.368 1.00 80.19 82 LEU A CA 1
ATOM 649 C C . LEU A 1 82 ? 4.422 -2.433 -10.463 1.00 80.19 82 LEU A C 1
ATOM 651 O O . LEU A 1 82 ? 3.759 -2.874 -11.378 1.00 80.19 82 LEU A O 1
ATOM 655 N N . GLY A 1 83 ? 3.914 -1.563 -9.590 1.00 83.31 83 GLY A N 1
ATOM 656 C CA . GLY A 1 83 ? 2.486 -1.246 -9.576 1.00 83.31 83 GLY A CA 1
ATOM 657 C C . GLY A 1 83 ? 1.710 -2.196 -8.666 1.00 83.31 83 GLY A C 1
ATOM 658 O O . GLY A 1 83 ? 1.611 -3.397 -8.930 1.00 83.31 83 GLY A O 1
ATOM 659 N N . ALA A 1 84 ? 1.152 -1.660 -7.582 1.00 89.12 84 ALA A N 1
ATOM 660 C CA . ALA A 1 84 ? 0.449 -2.462 -6.588 1.00 89.12 84 ALA A CA 1
ATOM 661 C C . ALA A 1 84 ? -0.670 -1.691 -5.891 1.00 89.12 84 ALA A C 1
ATOM 663 O O . ALA A 1 84 ? -0.523 -0.503 -5.603 1.00 89.12 84 ALA A O 1
ATOM 664 N N . PHE A 1 85 ? -1.739 -2.391 -5.528 1.00 90.06 85 PHE A N 1
ATOM 665 C CA . PHE A 1 85 ? -2.751 -1.936 -4.584 1.00 90.06 85 PHE A CA 1
ATOM 666 C C . PHE A 1 85 ? -2.889 -2.922 -3.436 1.00 90.06 85 PHE A C 1
ATOM 668 O O . PHE A 1 85 ? -2.953 -4.137 -3.631 1.00 90.06 85 PHE A O 1
ATOM 675 N N . VAL A 1 86 ? -3.003 -2.367 -2.235 1.00 91.06 86 VAL A N 1
ATOM 676 C CA . VAL A 1 86 ? -3.357 -3.112 -1.032 1.00 91.06 86 VAL A CA 1
ATOM 677 C C . VAL A 1 86 ? -4.740 -2.660 -0.589 1.00 91.06 86 VAL A C 1
ATOM 679 O O . VAL A 1 86 ? -4.970 -1.475 -0.325 1.00 91.06 86 VAL A O 1
ATOM 682 N N . ILE A 1 87 ? -5.655 -3.620 -0.518 1.00 89.25 87 ILE A N 1
ATOM 683 C CA . ILE A 1 87 ? -7.075 -3.418 -0.233 1.00 89.25 87 ILE A CA 1
ATOM 684 C C . ILE A 1 87 ? -7.422 -4.181 1.042 1.00 89.25 87 ILE A C 1
ATOM 686 O O . ILE A 1 87 ? -7.004 -5.320 1.220 1.00 89.25 87 ILE A O 1
ATOM 690 N N . VAL A 1 88 ? -8.190 -3.578 1.943 1.00 87.56 88 VAL A N 1
ATOM 691 C CA . VAL A 1 88 ? -8.638 -4.231 3.191 1.00 87.56 88 VAL A CA 1
ATOM 692 C C . VAL A 1 88 ? -10.120 -4.582 3.136 1.00 87.56 88 VAL A C 1
ATOM 694 O O . VAL A 1 88 ? -10.833 -4.121 2.254 1.00 87.56 88 VAL A O 1
ATOM 697 N N . ASP A 1 89 ? -10.594 -5.375 4.100 1.00 68.69 89 ASP A N 1
ATOM 698 C CA . ASP A 1 89 ? -11.920 -6.025 4.133 1.00 68.69 89 ASP A CA 1
ATOM 699 C C . ASP A 1 89 ? -13.144 -5.152 3.805 1.00 68.69 89 ASP A C 1
ATOM 701 O O . ASP A 1 89 ? -14.169 -5.672 3.371 1.00 68.69 89 ASP A O 1
ATOM 705 N N . ASN A 1 90 ? -13.056 -3.834 3.988 1.00 72.25 90 ASN A N 1
ATOM 706 C CA . ASN A 1 90 ? -14.133 -2.903 3.644 1.00 72.25 90 ASN A CA 1
ATOM 707 C C . ASN A 1 90 ? -14.132 -2.472 2.164 1.00 72.25 90 ASN A C 1
ATOM 709 O O . ASN A 1 90 ? -14.947 -1.641 1.776 1.00 72.25 90 ASN A O 1
ATOM 713 N N . GLY A 1 91 ? -13.215 -2.998 1.350 1.00 74.44 91 GLY A N 1
ATOM 714 C CA . GLY A 1 91 ? -12.959 -2.531 -0.014 1.00 74.44 91 GLY A CA 1
ATOM 715 C C . GLY A 1 91 ? -12.136 -1.240 -0.080 1.00 74.44 91 GLY A C 1
ATOM 716 O O . GLY A 1 91 ? -11.915 -0.720 -1.169 1.00 74.44 91 GLY A O 1
ATOM 717 N N . ASP A 1 92 ? -11.667 -0.732 1.065 1.00 81.12 92 ASP A N 1
ATOM 718 C CA . ASP A 1 92 ? -10.852 0.479 1.136 1.00 81.12 92 ASP A CA 1
ATOM 719 C C . ASP A 1 92 ? -9.449 0.201 0.570 1.00 81.12 92 ASP A C 1
ATOM 721 O O . ASP A 1 92 ? -8.745 -0.704 1.035 1.00 81.12 92 ASP A O 1
ATOM 725 N N . ILE A 1 93 ? -9.016 1.015 -0.397 1.00 82.62 93 ILE A N 1
ATOM 726 C CA . ILE A 1 93 ? -7.620 1.054 -0.845 1.00 82.62 93 ILE A CA 1
ATOM 727 C C . ILE A 1 93 ? -6.812 1.787 0.221 1.00 82.62 93 ILE A C 1
ATOM 729 O O . ILE A 1 93 ? -7.000 2.982 0.459 1.00 82.62 93 ILE A O 1
ATOM 733 N N . ILE A 1 94 ? -5.897 1.069 0.863 1.00 86.62 94 ILE A N 1
ATOM 734 C CA . ILE A 1 94 ? -5.072 1.626 1.937 1.00 86.62 94 ILE A CA 1
ATOM 735 C C . ILE A 1 94 ? -3.678 1.997 1.463 1.00 86.62 94 ILE A C 1
ATOM 737 O O . ILE A 1 94 ? -3.074 2.877 2.062 1.00 86.62 94 ILE A O 1
ATOM 741 N N . TYR A 1 95 ? -3.172 1.380 0.397 1.00 90.25 95 TYR A N 1
ATOM 742 C CA . TYR A 1 95 ? -1.840 1.664 -0.120 1.00 90.25 95 TYR A CA 1
ATOM 743 C C . TYR A 1 95 ? -1.763 1.427 -1.625 1.00 90.25 95 TYR A C 1
ATOM 745 O O . TYR A 1 95 ? -2.357 0.478 -2.141 1.00 90.25 95 TYR A O 1
ATOM 753 N N . HIS A 1 96 ? -0.999 2.285 -2.296 1.00 90.06 96 HIS A N 1
ATOM 754 C CA . HIS A 1 96 ? -0.652 2.161 -3.702 1.00 90.06 96 HIS A CA 1
ATOM 755 C C . HIS A 1 96 ? 0.843 2.435 -3.922 1.00 90.06 96 HIS A C 1
ATOM 757 O O . HIS A 1 96 ? 1.368 3.449 -3.445 1.00 90.06 96 HIS A O 1
ATOM 763 N N . GLU A 1 97 ? 1.510 1.551 -4.666 1.00 87.19 97 GLU A N 1
ATOM 764 C CA . GLU A 1 97 ? 2.867 1.755 -5.188 1.00 87.19 97 GLU A CA 1
ATOM 765 C C . GLU A 1 97 ? 2.811 1.925 -6.710 1.00 87.19 97 GLU A C 1
ATOM 767 O O . GLU A 1 97 ? 2.269 1.061 -7.395 1.00 87.19 97 GLU A O 1
ATOM 772 N N . SER A 1 98 ? 3.377 3.027 -7.210 1.00 84.12 98 SER A N 1
ATOM 773 C CA . SER A 1 98 ? 3.587 3.319 -8.637 1.00 84.12 98 SER A CA 1
ATOM 774 C C . SER A 1 98 ? 4.907 2.714 -9.143 1.00 84.12 98 SER A C 1
ATOM 776 O O . SER A 1 98 ? 5.738 2.252 -8.359 1.00 84.12 98 SER A O 1
ATOM 778 N N . GLU A 1 99 ? 5.150 2.771 -10.455 1.00 79.50 99 GLU A N 1
ATOM 779 C CA . GLU A 1 99 ? 6.481 2.512 -11.037 1.00 79.50 99 GLU A CA 1
ATOM 780 C C . GLU A 1 99 ? 7.535 3.545 -10.614 1.00 79.50 99 GLU A C 1
ATOM 782 O O . GLU A 1 99 ? 8.737 3.269 -10.577 1.00 79.50 99 GLU A O 1
ATOM 787 N N . ASN A 1 100 ? 7.110 4.766 -10.293 1.00 78.12 100 ASN A N 1
ATOM 788 C CA . ASN A 1 100 ? 8.034 5.801 -9.877 1.00 78.12 100 ASN A CA 1
ATOM 789 C C . ASN A 1 100 ? 8.354 5.610 -8.394 1.00 78.12 100 ASN A C 1
ATOM 791 O O . ASN A 1 100 ? 7.489 5.736 -7.531 1.00 78.12 100 ASN A O 1
ATOM 795 N N . ILE A 1 101 ? 9.637 5.405 -8.082 1.00 72.75 101 ILE A N 1
ATOM 796 C CA . ILE A 1 101 ? 10.137 5.171 -6.718 1.00 72.75 101 ILE A CA 1
ATOM 797 C C . ILE A 1 101 ? 9.772 6.276 -5.713 1.00 72.75 101 ILE A C 1
ATOM 799 O O . ILE A 1 101 ? 9.956 6.087 -4.516 1.00 72.75 101 ILE A O 1
ATOM 803 N N . LYS A 1 102 ? 9.310 7.447 -6.167 1.00 79.44 102 LYS A N 1
ATOM 804 C CA . LYS A 1 102 ? 8.859 8.558 -5.310 1.00 79.44 102 LYS A CA 1
ATOM 805 C C . LYS A 1 102 ? 7.336 8.638 -5.166 1.00 79.44 102 LYS A C 1
ATOM 807 O O . LYS A 1 102 ? 6.848 9.428 -4.355 1.00 79.44 102 LYS A O 1
ATOM 812 N N . GLU A 1 103 ? 6.588 7.838 -5.907 1.00 84.94 103 GLU A N 1
ATOM 813 C CA . GLU A 1 103 ? 5.130 7.864 -5.992 1.00 84.94 103 GLU A CA 1
ATOM 814 C C . GLU A 1 103 ? 4.537 6.676 -5.241 1.00 84.94 103 GLU A C 1
ATOM 816 O O . GLU A 1 103 ? 4.230 5.617 -5.781 1.00 84.94 103 GLU A O 1
ATOM 821 N N . ARG A 1 104 ? 4.386 6.874 -3.935 1.00 89.50 104 ARG A N 1
ATOM 822 C CA . ARG A 1 104 ? 3.677 5.950 -3.056 1.00 89.50 104 ARG A CA 1
ATOM 823 C C . ARG A 1 104 ? 2.587 6.709 -2.342 1.00 89.50 104 ARG A C 1
ATOM 825 O O . ARG A 1 104 ? 2.820 7.827 -1.873 1.00 89.50 104 ARG A O 1
ATOM 832 N N . TYR A 1 105 ? 1.422 6.098 -2.243 1.00 90.38 105 TYR A N 1
ATOM 833 C CA . TYR A 1 105 ? 0.237 6.734 -1.695 1.00 90.38 105 TYR A CA 1
ATOM 834 C C . TYR A 1 105 ? -0.363 5.849 -0.621 1.00 90.38 105 TYR A C 1
ATOM 836 O O . TYR A 1 105 ? -0.342 4.624 -0.721 1.00 90.38 105 TYR A O 1
ATOM 844 N N . ILE A 1 106 ? -0.904 6.486 0.407 1.00 90.88 106 ILE A N 1
ATOM 845 C CA . ILE A 1 106 ? -1.661 5.815 1.453 1.00 90.88 106 ILE A CA 1
ATOM 846 C C . ILE A 1 106 ? -3.055 6.429 1.530 1.00 90.88 106 ILE A C 1
ATOM 848 O O . ILE A 1 106 ? -3.217 7.639 1.331 1.00 90.88 106 ILE A O 1
ATOM 852 N N . GLY A 1 107 ? -4.060 5.602 1.799 1.00 86.25 107 GLY A N 1
ATOM 853 C CA . GLY A 1 107 ? -5.425 6.066 2.016 1.00 86.25 107 GLY A CA 1
ATOM 854 C C . GLY A 1 107 ? -5.505 7.061 3.179 1.00 86.25 107 GLY A C 1
ATOM 855 O O . GLY A 1 107 ? -4.705 7.022 4.114 1.00 86.25 107 GLY A O 1
ATOM 856 N N . VAL A 1 108 ? -6.479 7.966 3.144 1.00 82.50 108 VAL A N 1
ATOM 857 C CA . VAL A 1 108 ? -6.819 8.824 4.286 1.00 82.50 108 VAL A CA 1
ATOM 858 C C . VAL A 1 108 ? -8.265 8.582 4.693 1.00 82.50 108 VAL A C 1
ATOM 860 O O . VAL A 1 108 ? -9.186 8.742 3.894 1.00 82.50 108 VAL A O 1
ATOM 863 N N . ARG A 1 109 ? -8.490 8.222 5.961 1.00 66.06 109 ARG A N 1
ATOM 864 C CA .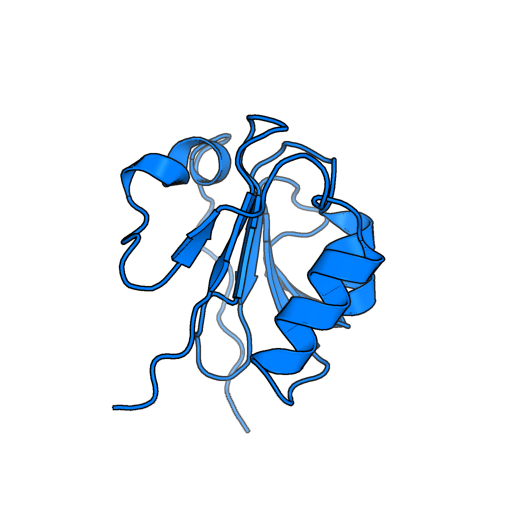 ARG A 1 109 ? -9.836 8.257 6.538 1.00 66.06 109 ARG A CA 1
ATOM 865 C C . ARG A 1 109 ? -10.136 9.681 6.977 1.00 66.06 109 ARG A C 1
ATOM 867 O O . ARG A 1 109 ? -9.463 10.217 7.851 1.00 66.06 109 ARG A O 1
ATOM 874 N N . ARG A 1 110 ? -11.138 10.301 6.354 1.00 56.03 110 ARG A N 1
ATOM 875 C CA . ARG A 1 110 ? -11.770 11.503 6.901 1.00 56.03 110 ARG A CA 1
ATOM 876 C C . ARG A 1 110 ? -12.948 11.035 7.737 1.00 56.03 110 ARG A C 1
ATOM 878 O O . ARG A 1 110 ? -13.848 10.395 7.199 1.00 56.03 110 ARG A O 1
ATOM 885 N N . GLU A 1 111 ? -12.911 11.313 9.035 1.00 49.56 111 GLU A N 1
ATOM 886 C CA . GLU A 1 111 ? -14.128 11.275 9.841 1.00 49.56 111 GLU A CA 1
ATOM 887 C C . GLU A 1 111 ? -15.069 12.336 9.257 1.00 49.56 111 GLU A C 1
ATOM 889 O O . GLU A 1 111 ? -14.689 13.503 9.123 1.00 49.56 111 GLU A O 1
ATOM 894 N N . GLY A 1 112 ? -16.219 11.882 8.763 1.00 44.66 112 GLY A N 1
ATOM 895 C CA . GLY A 1 112 ? -17.319 12.737 8.326 1.00 44.66 112 GLY A CA 1
ATOM 896 C C . GLY A 1 112 ? -18.233 13.061 9.490 1.00 44.66 112 GLY A C 1
ATOM 897 O O . GLY A 1 112 ? -18.370 12.184 10.373 1.00 44.66 112 GLY A O 1
#

Radius of gyration: 13.08 Å; chains: 1; bounding box: 31×28×31 Å

Secondary structure (DSSP, 8-state):
-PPPP----PPPTTTTTTGGGG--TTTEEEPPGGG-SHHHHHHHHHHH---SEEEEEESSTTTTT-EEEHHHHHHHHTT--S-EEEE-TTS-EEEEE-SSTT-EEEE-PPP-

Sequence (112 aa):
MTQKPNSNGGYGFGQLAHFTSELDMKYCKQIPSRYQYADYVIEEIKGLTKSAECYIMHESSDLDGKWMNIEEAIKQILGSNLGAFVIVDNGDIIYHESENIKERYIGVRREG

Organism: NCBI:txid2932251

pLDDT: mean 79.82, std 16.12, range [31.64, 94.44]